Protein AF-A0A261EXF2-F1 (afdb_monomer_lite)

Structure (mmCIF, N/CA/C/O backbone):
data_AF-A0A261EXF2-F1
#
_entry.id   AF-A0A261EXF2-F1
#
loop_
_atom_site.group_PDB
_atom_site.id
_atom_site.type_symbol
_atom_site.label_atom_id
_atom_site.label_alt_id
_atom_site.label_comp_id
_atom_site.label_asym_id
_atom_site.label_entity_id
_atom_site.label_seq_id
_atom_site.pdbx_PDB_ins_code
_atom_site.Cartn_x
_atom_site.Cartn_y
_atom_site.Cartn_z
_atom_site.occupancy
_atom_site.B_iso_or_equiv
_atom_site.auth_seq_id
_atom_site.auth_comp_id
_atom_site.auth_asym_id
_atom_site.auth_atom_id
_atom_site.pdbx_PDB_model_num
ATOM 1 N N . MET A 1 1 ? -3.186 -8.117 19.236 1.00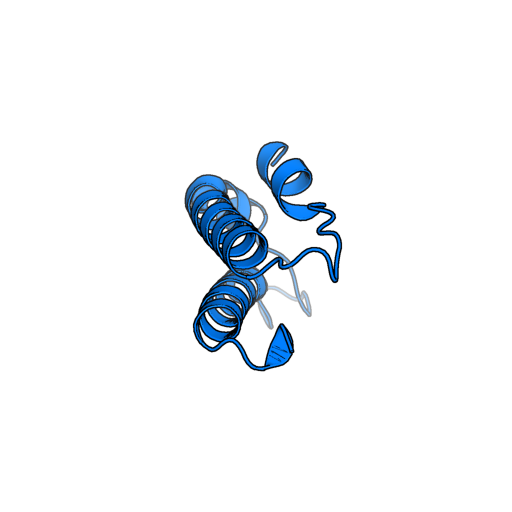 66.81 1 MET A N 1
ATOM 2 C CA . MET A 1 1 ? -1.861 -8.218 18.584 1.00 66.81 1 MET A CA 1
ATOM 3 C C . MET A 1 1 ? -2.097 -7.986 17.108 1.00 66.81 1 MET A C 1
ATOM 5 O O . MET A 1 1 ? -2.648 -8.872 16.470 1.00 66.81 1 MET A O 1
ATOM 9 N N . ILE A 1 2 ? -1.785 -6.791 16.606 1.00 81.00 2 ILE A N 1
ATOM 10 C CA . ILE A 1 2 ? -1.948 -6.418 15.187 1.00 81.00 2 ILE A CA 1
ATOM 11 C C . ILE A 1 2 ? -1.295 -7.479 14.285 1.00 81.00 2 ILE A C 1
ATOM 13 O O . ILE A 1 2 ? -1.894 -7.920 13.312 1.00 81.00 2 ILE A O 1
ATOM 17 N N . ASP A 1 3 ? -0.142 -7.994 14.716 1.00 81.69 3 ASP A N 1
ATOM 18 C CA . ASP A 1 3 ? 0.640 -9.019 14.019 1.00 81.69 3 ASP A CA 1
ATOM 19 C C . ASP A 1 3 ? -0.061 -10.371 13.850 1.00 81.69 3 ASP A C 1
ATOM 21 O O . ASP A 1 3 ? 0.381 -11.165 13.031 1.00 81.69 3 ASP A O 1
ATOM 25 N N . ASN A 1 4 ? -1.131 -10.658 14.601 1.00 89.88 4 ASN A N 1
ATOM 26 C CA . ASN A 1 4 ? -1.889 -11.912 14.485 1.00 89.88 4 ASN A CA 1
ATOM 27 C C . ASN A 1 4 ? -3.144 -11.772 13.610 1.00 89.88 4 ASN A C 1
ATOM 29 O O . ASN A 1 4 ? -3.870 -12.751 13.429 1.00 89.88 4 ASN A O 1
ATOM 33 N N . ASP A 1 5 ? -3.446 -10.572 13.110 1.00 94.81 5 ASP A N 1
ATOM 34 C CA . ASP A 1 5 ? -4.593 -10.362 12.235 1.00 94.81 5 ASP A CA 1
ATOM 35 C C . ASP A 1 5 ? -4.272 -10.883 10.827 1.00 94.81 5 ASP A C 1
ATOM 37 O O . ASP A 1 5 ? -3.462 -10.310 10.098 1.00 94.81 5 ASP A O 1
ATOM 41 N N . SER A 1 6 ? -4.904 -11.992 10.441 1.00 95.50 6 SER A N 1
ATOM 42 C CA . SER A 1 6 ? -4.637 -12.656 9.161 1.00 95.50 6 SER A CA 1
ATOM 43 C C . SER A 1 6 ? -4.994 -11.799 7.944 1.00 95.50 6 SER A C 1
ATOM 45 O O . SER A 1 6 ? -4.393 -11.967 6.884 1.00 95.50 6 SER A O 1
ATOM 47 N N . VAL A 1 7 ? -5.940 -10.861 8.080 1.00 96.25 7 VAL A N 1
ATOM 48 C CA . VAL A 1 7 ? -6.310 -9.935 7.001 1.00 96.25 7 VAL A CA 1
ATOM 49 C C . VAL A 1 7 ? -5.199 -8.910 6.803 1.00 96.25 7 VAL A C 1
ATOM 51 O O . VAL A 1 7 ? -4.785 -8.677 5.670 1.00 96.25 7 VAL A O 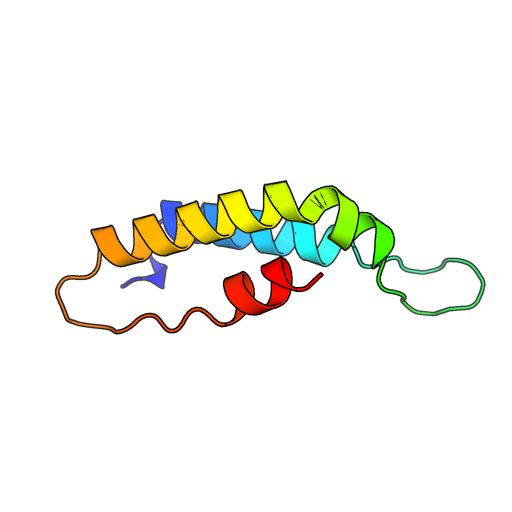1
ATOM 54 N N . ILE A 1 8 ? -4.666 -8.350 7.893 1.00 96.19 8 ILE A N 1
ATOM 55 C CA . ILE A 1 8 ? -3.497 -7.462 7.841 1.00 96.19 8 ILE A CA 1
ATOM 56 C C . ILE A 1 8 ? -2.301 -8.198 7.242 1.00 96.19 8 ILE A C 1
ATOM 58 O O . ILE A 1 8 ? -1.703 -7.684 6.303 1.00 96.19 8 ILE A O 1
ATOM 62 N N . GLN A 1 9 ? -1.996 -9.412 7.712 1.00 96.44 9 GLN A N 1
ATOM 63 C CA . GLN A 1 9 ? -0.891 -10.216 7.178 1.00 96.44 9 GLN A CA 1
ATOM 64 C C . GLN A 1 9 ? -1.015 -10.437 5.666 1.00 96.44 9 GLN A C 1
ATOM 66 O O . GLN A 1 9 ? -0.044 -10.233 4.940 1.00 96.44 9 GLN A O 1
ATOM 71 N N . SER A 1 10 ? -2.206 -10.809 5.186 1.00 97.25 10 SER A N 1
ATOM 72 C CA . SER A 1 10 ? -2.452 -11.029 3.759 1.00 97.25 10 SER A CA 1
ATOM 73 C C . SER A 1 10 ? -2.253 -9.750 2.946 1.00 97.25 10 SER A C 1
ATOM 75 O O . SER A 1 10 ? -1.532 -9.767 1.955 1.00 97.25 10 SER A O 1
ATOM 77 N N . ILE A 1 11 ? -2.841 -8.625 3.374 1.00 97.12 11 ILE A N 1
ATOM 78 C CA . ILE A 1 11 ? -2.717 -7.351 2.649 1.00 97.12 11 ILE A CA 1
ATOM 79 C C . ILE A 1 11 ? -1.262 -6.863 2.6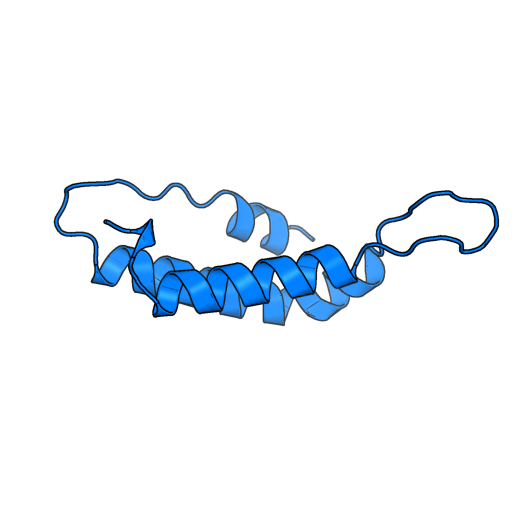58 1.00 97.12 11 ILE A C 1
ATOM 81 O O . ILE A 1 11 ? -0.763 -6.382 1.643 1.00 97.12 11 ILE A O 1
ATOM 85 N N . SER A 1 12 ? -0.569 -6.983 3.793 1.00 96.25 12 SER A N 1
ATOM 86 C CA . SER A 1 12 ? 0.843 -6.619 3.907 1.00 96.25 12 SER A CA 1
ATOM 87 C C . SER A 1 12 ? 1.725 -7.474 3.000 1.00 96.25 12 SER A C 1
ATOM 89 O O . SER A 1 12 ? 2.614 -6.923 2.356 1.00 96.25 12 SER A O 1
ATOM 91 N N . HIS A 1 13 ? 1.461 -8.779 2.904 1.00 96.94 13 HIS A N 1
ATOM 92 C CA . HIS A 1 13 ? 2.164 -9.662 1.978 1.00 96.94 13 HIS A CA 1
ATOM 93 C C . HIS A 1 13 ? 1.923 -9.252 0.519 1.00 96.94 13 HIS A C 1
ATOM 95 O O . HIS A 1 13 ? 2.883 -9.062 -0.218 1.00 96.94 13 HIS A O 1
ATOM 101 N N . ASP A 1 14 ? 0.674 -8.996 0.122 1.00 97.69 14 ASP A N 1
ATOM 102 C CA . ASP A 1 14 ? 0.345 -8.581 -1.250 1.00 97.69 14 ASP A CA 1
ATOM 103 C C . ASP A 1 14 ? 1.008 -7.244 -1.641 1.00 97.69 14 ASP A C 1
ATOM 105 O O . ASP A 1 14 ? 1.459 -7.066 -2.777 1.00 97.69 14 ASP A O 1
ATOM 109 N N . ILE A 1 15 ? 1.090 -6.293 -0.701 1.00 97.69 15 ILE A N 1
ATOM 110 C CA . ILE A 1 15 ? 1.803 -5.021 -0.896 1.00 97.69 15 ILE A CA 1
ATOM 111 C C . ILE A 1 15 ? 3.307 -5.265 -1.065 1.00 97.69 15 ILE A C 1
ATOM 113 O O . ILE A 1 15 ? 3.920 -4.666 -1.951 1.00 97.69 15 ILE A O 1
ATOM 117 N N . GLN A 1 16 ? 3.897 -6.134 -0.239 1.00 97.12 16 GLN A N 1
ATOM 118 C CA . GLN A 1 16 ? 5.316 -6.484 -0.314 1.00 97.12 16 GLN A CA 1
ATOM 119 C C . GLN A 1 16 ? 5.655 -7.170 -1.635 1.00 97.12 16 GLN A C 1
ATOM 121 O O . GLN A 1 16 ? 6.571 -6.720 -2.314 1.00 97.12 16 GLN A O 1
ATOM 126 N N . GLU A 1 17 ? 4.894 -8.189 -2.036 1.00 97.75 17 GLU A N 1
ATOM 127 C CA . GLU A 1 17 ? 5.082 -8.896 -3.308 1.00 97.75 17 GLU A CA 1
ATOM 128 C C . GLU A 1 17 ? 5.026 -7.934 -4.496 1.00 97.75 17 GLU A C 1
ATOM 130 O O . GLU A 1 17 ? 5.859 -7.981 -5.399 1.00 97.75 17 GLU A O 1
ATOM 135 N N . MET A 1 18 ? 4.082 -6.993 -4.475 1.00 96.50 18 MET A N 1
ATOM 136 C CA . MET A 1 18 ? 3.981 -5.983 -5.523 1.00 96.50 18 MET A CA 1
ATOM 137 C C . MET A 1 18 ? 5.172 -5.034 -5.548 1.00 96.50 18 MET A C 1
ATOM 139 O O . MET A 1 18 ? 5.683 -4.735 -6.621 1.00 96.50 18 MET A O 1
ATOM 143 N N . TYR A 1 19 ? 5.606 -4.557 -4.382 1.00 96.38 19 TYR A N 1
ATOM 144 C CA . TYR A 1 19 ? 6.748 -3.656 -4.286 1.00 96.38 19 TYR A CA 1
ATOM 145 C C . TYR A 1 19 ? 8.054 -4.348 -4.695 1.00 96.38 19 TYR A C 1
ATOM 147 O O . TYR A 1 19 ? 8.852 -3.770 -5.430 1.00 96.38 19 TYR A O 1
ATOM 155 N N . PHE A 1 20 ? 8.252 -5.602 -4.281 1.00 95.69 20 PHE A N 1
ATOM 156 C CA . PHE A 1 20 ? 9.391 -6.415 -4.703 1.00 95.69 20 PHE A CA 1
ATOM 157 C C . PHE A 1 20 ? 9.364 -6.726 -6.196 1.00 95.69 20 PHE A C 1
ATOM 159 O O . PHE A 1 20 ? 10.419 -6.737 -6.820 1.00 95.69 20 PHE A O 1
ATOM 166 N N . GLY A 1 21 ? 8.179 -6.885 -6.788 1.00 95.62 21 GLY A N 1
ATOM 167 C CA . GLY A 1 21 ? 8.012 -7.063 -8.230 1.00 95.62 21 GLY A CA 1
ATOM 168 C C . GLY A 1 21 ? 8.463 -5.871 -9.081 1.00 95.62 21 GLY A C 1
ATOM 169 O O . GLY A 1 21 ? 8.566 -6.010 -10.298 1.00 95.62 21 GLY A O 1
ATOM 170 N N . TYR A 1 22 ? 8.740 -4.712 -8.476 1.00 95.81 22 TYR A N 1
ATOM 171 C CA . TYR A 1 22 ? 9.350 -3.579 -9.174 1.00 95.81 22 TYR A CA 1
ATOM 172 C C . TYR A 1 22 ? 10.879 -3.651 -9.213 1.00 95.81 22 TYR A C 1
ATOM 174 O O . TYR A 1 22 ? 11.487 -2.886 -9.954 1.00 95.81 22 TYR A O 1
ATOM 182 N N . PHE A 1 23 ? 11.513 -4.530 -8.436 1.00 94.50 23 PHE A N 1
ATOM 183 C CA . PHE A 1 23 ? 12.953 -4.739 -8.513 1.00 94.50 23 PHE A CA 1
ATOM 184 C C . PHE A 1 23 ? 13.275 -5.799 -9.560 1.00 94.50 23 PHE A C 1
ATOM 186 O O . PHE A 1 23 ? 12.744 -6.909 -9.527 1.00 94.50 23 PHE A O 1
ATOM 193 N N . HIS A 1 24 ? 14.196 -5.463 -10.454 1.00 91.69 24 HIS A N 1
ATOM 194 C CA . HIS A 1 24 ? 14.726 -6.376 -11.458 1.00 91.69 24 HIS A CA 1
ATOM 195 C C . HIS A 1 24 ? 16.201 -6.637 -11.175 1.00 91.69 24 HIS A C 1
ATOM 197 O O . HIS A 1 24 ? 16.942 -5.729 -10.795 1.00 91.69 24 HIS A O 1
ATOM 203 N N . PHE A 1 25 ? 16.612 -7.888 -11.358 1.00 88.06 25 PHE A N 1
ATOM 204 C CA . PHE A 1 25 ? 17.963 -8.377 -11.092 1.00 88.06 25 PHE A CA 1
ATOM 205 C C . PHE A 1 25 ? 18.567 -8.939 -12.382 1.00 88.06 25 PHE A C 1
ATOM 207 O O . PHE A 1 25 ? 17.837 -9.456 -13.229 1.00 88.06 25 PHE A O 1
ATOM 214 N N . ASP A 1 26 ? 19.893 -8.866 -12.505 1.00 73.12 26 ASP A N 1
ATOM 215 C CA . ASP A 1 26 ? 20.676 -9.487 -13.585 1.00 73.12 26 ASP A CA 1
ATOM 216 C C . ASP A 1 26 ? 20.274 -9.067 -15.017 1.00 73.12 26 ASP A C 1
ATOM 218 O O . ASP A 1 26 ? 20.373 -9.843 -15.970 1.00 73.12 26 ASP A O 1
ATOM 222 N N . THR A 1 27 ? 19.838 -7.819 -15.188 1.00 67.50 27 THR A N 1
ATOM 223 C CA . THR A 1 27 ? 19.554 -7.208 -16.498 1.00 67.50 27 THR A CA 1
ATOM 224 C C . THR A 1 27 ? 20.578 -6.119 -16.809 1.00 67.50 27 THR A C 1
ATOM 226 O O . THR A 1 27 ? 20.761 -5.216 -15.998 1.00 67.50 27 THR A O 1
ATOM 229 N N . ASP A 1 28 ? 21.199 -6.187 -17.992 1.00 61.22 28 ASP A N 1
ATOM 230 C CA . ASP A 1 28 ? 22.012 -5.118 -18.600 1.00 61.22 28 ASP A CA 1
ATOM 231 C C . ASP A 1 28 ? 23.110 -4.509 -17.694 1.00 61.22 28 ASP A C 1
ATOM 233 O O . ASP A 1 28 ? 23.161 -3.299 -17.492 1.00 61.22 28 ASP A O 1
ATOM 237 N N . ASP A 1 29 ? 24.016 -5.344 -17.166 1.00 69.62 29 ASP A N 1
ATOM 238 C CA . ASP A 1 29 ? 25.197 -4.951 -16.361 1.00 69.62 29 ASP A CA 1
ATOM 239 C C . ASP A 1 29 ? 24.909 -4.228 -15.019 1.00 69.62 29 ASP A C 1
ATOM 241 O O . ASP A 1 29 ? 25.848 -3.879 -14.295 1.00 69.62 29 ASP A O 1
ATOM 245 N N . GLU A 1 30 ? 23.643 -4.061 -14.620 1.00 67.06 30 GLU A N 1
ATOM 246 C CA . GLU A 1 30 ? 23.260 -3.547 -13.300 1.00 67.06 30 GLU A CA 1
ATOM 247 C C . GLU A 1 30 ? 22.842 -4.675 -12.346 1.00 67.06 30 GLU A C 1
ATOM 249 O O . GLU A 1 30 ? 22.031 -5.542 -12.667 1.00 67.06 30 GLU A O 1
ATOM 254 N N . ALA A 1 31 ? 23.386 -4.652 -11.124 1.00 77.44 31 ALA A N 1
ATOM 255 C CA . ALA A 1 31 ? 23.128 -5.688 -10.120 1.00 77.44 31 ALA A CA 1
ATOM 256 C C . ALA A 1 31 ? 21.669 -5.705 -9.623 1.00 77.44 31 ALA A C 1
ATOM 258 O O . ALA A 1 31 ? 21.184 -6.742 -9.174 1.00 77.44 31 ALA A O 1
ATOM 259 N N . CYS A 1 32 ? 20.991 -4.553 -9.649 1.00 88.56 32 CYS A N 1
ATOM 260 C CA . CYS A 1 32 ? 19.597 -4.392 -9.250 1.00 88.56 32 CYS A CA 1
ATOM 261 C C . CYS A 1 32 ? 19.115 -2.988 -9.636 1.00 88.56 32 CYS A C 1
ATOM 263 O O . CYS A 1 32 ? 19.789 -2.009 -9.308 1.00 88.56 32 CYS A O 1
ATOM 265 N N . TRP A 1 33 ? 17.943 -2.881 -10.260 1.00 90.69 33 TRP A N 1
ATOM 266 C CA . TRP A 1 33 ? 17.290 -1.594 -10.514 1.00 90.69 33 TRP A CA 1
ATOM 267 C C . TRP A 1 33 ? 15.797 -1.649 -10.193 1.00 90.69 33 TRP A C 1
ATOM 269 O O . TRP A 1 33 ? 15.184 -2.716 -10.149 1.00 90.69 33 TRP A O 1
ATOM 279 N N . PHE A 1 34 ? 15.220 -0.476 -9.931 1.00 93.44 34 PHE A N 1
ATOM 280 C CA . PHE A 1 34 ? 13.817 -0.316 -9.564 1.00 93.44 34 PHE A CA 1
ATOM 281 C C . PHE A 1 34 ? 13.010 0.269 -10.726 1.00 93.44 34 PHE A C 1
ATOM 283 O O . PHE A 1 34 ? 13.324 1.346 -11.239 1.00 93.44 34 PHE A O 1
ATOM 290 N N . ASP A 1 35 ? 11.938 -0.409 -11.121 1.00 95.38 35 ASP A N 1
ATOM 291 C CA . ASP A 1 35 ? 11.058 -0.002 -12.210 1.00 95.38 35 ASP A CA 1
ATOM 292 C C . ASP A 1 35 ? 10.036 1.045 -11.769 1.00 95.38 35 ASP A C 1
ATOM 294 O O . ASP A 1 35 ? 8.858 0.767 -11.525 1.00 95.38 35 ASP A O 1
ATOM 298 N N . GLU A 1 36 ? 10.486 2.302 -11.732 1.00 95.81 36 GLU A N 1
ATOM 299 C CA . GLU A 1 36 ? 9.617 3.452 -11.466 1.00 95.81 36 GLU A CA 1
ATOM 300 C C . GLU A 1 36 ? 8.445 3.555 -12.455 1.00 95.81 36 GLU A C 1
ATOM 302 O O . GLU A 1 36 ? 7.381 4.083 -12.120 1.00 95.81 36 GLU A O 1
ATOM 307 N N . ASN A 1 37 ? 8.616 3.091 -13.698 1.00 96.56 37 ASN A N 1
ATOM 308 C CA . ASN A 1 37 ? 7.546 3.151 -14.690 1.00 96.56 37 ASN A CA 1
ATOM 309 C C . ASN A 1 37 ? 6.443 2.151 -14.353 1.00 96.56 37 ASN A C 1
ATOM 311 O O . ASN A 1 37 ? 5.261 2.481 -14.492 1.00 96.56 37 ASN A O 1
ATOM 315 N N . GLN A 1 38 ? 6.810 0.952 -13.903 1.00 97.25 38 GLN A N 1
ATOM 316 C CA . GLN A 1 38 ? 5.856 -0.037 -13.429 1.00 97.25 38 GLN A CA 1
ATOM 317 C C . GLN A 1 38 ? 5.188 0.410 -12.124 1.00 97.25 38 GLN A C 1
ATOM 319 O O . GLN A 1 38 ? 3.959 0.364 -12.048 1.00 97.25 38 GLN A O 1
ATOM 324 N N . GLU A 1 39 ? 5.933 0.979 -11.169 1.00 97.81 39 GLU A N 1
ATOM 325 C CA . GLU A 1 39 ? 5.346 1.547 -9.945 1.00 97.81 39 GLU A CA 1
ATOM 326 C C . GLU A 1 39 ? 4.293 2.627 -10.273 1.00 97.81 39 GLU A C 1
ATOM 328 O O . GLU A 1 39 ? 3.176 2.612 -9.743 1.00 97.81 39 GLU A O 1
ATOM 333 N N . ARG A 1 40 ? 4.593 3.541 -11.210 1.00 97.62 40 ARG A N 1
ATOM 334 C CA . ARG A 1 40 ? 3.643 4.576 -11.659 1.00 97.62 40 ARG A CA 1
ATOM 335 C C . ARG A 1 40 ? 2.400 3.989 -12.327 1.00 97.62 40 ARG A C 1
ATOM 337 O O . ARG A 1 40 ? 1.298 4.499 -12.101 1.00 97.62 40 ARG A O 1
ATOM 344 N N . LYS A 1 41 ? 2.540 2.928 -13.132 1.00 97.88 41 LYS A N 1
ATOM 345 C CA . LYS A 1 41 ? 1.397 2.227 -13.751 1.00 97.88 41 LYS A CA 1
ATOM 346 C C . LYS A 1 41 ? 0.500 1.589 -12.691 1.00 97.88 41 LYS A C 1
ATOM 348 O O . LYS A 1 41 ? -0.725 1.713 -12.767 1.00 97.88 41 LYS A O 1
ATOM 353 N N . ASP A 1 42 ? 1.105 0.989 -11.673 1.00 98.06 42 ASP A N 1
ATOM 354 C CA . ASP A 1 42 ? 0.407 0.276 -10.605 1.00 98.06 42 ASP A CA 1
ATOM 355 C C . ASP A 1 42 ? -0.022 1.175 -9.434 1.00 98.06 42 ASP A C 1
AT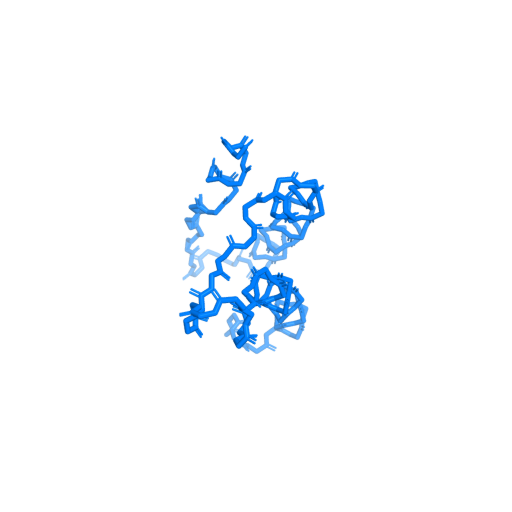OM 357 O O . ASP A 1 42 ? -0.723 0.720 -8.526 1.00 98.06 42 ASP A O 1
ATOM 361 N N . LYS A 1 43 ? 0.270 2.483 -9.482 1.00 97.69 43 LYS A N 1
ATOM 362 C CA . LYS A 1 43 ? -0.111 3.500 -8.481 1.00 97.69 43 LYS A CA 1
ATOM 363 C C . LYS A 1 43 ? -1.534 3.333 -7.944 1.00 97.69 43 LYS A C 1
ATOM 365 O O . LYS A 1 43 ? -1.764 3.385 -6.738 1.00 97.69 43 LYS A O 1
ATOM 370 N N . ARG A 1 44 ? -2.520 3.134 -8.827 1.00 98.12 44 ARG A N 1
ATOM 371 C CA . ARG A 1 44 ? -3.930 2.971 -8.418 1.00 98.12 44 ARG A CA 1
ATOM 372 C C . ARG A 1 44 ? -4.160 1.687 -7.621 1.00 98.12 44 ARG A C 1
ATOM 374 O O . ARG A 1 44 ? -4.931 1.710 -6.665 1.00 98.12 44 ARG A O 1
ATOM 381 N N . LYS A 1 45 ? -3.496 0.596 -8.006 1.00 97.94 45 LYS A N 1
ATOM 382 C CA . LYS A 1 45 ? -3.559 -0.698 -7.322 1.00 97.94 45 LYS A CA 1
ATOM 383 C C . LYS A 1 45 ? -2.908 -0.598 -5.941 1.00 97.94 45 LYS A C 1
ATOM 385 O O . LYS A 1 45 ? -3.540 -0.967 -4.956 1.00 97.94 45 LYS A O 1
ATOM 390 N N . MET A 1 46 ? -1.725 0.017 -5.857 1.00 97.69 46 MET A N 1
ATOM 391 C CA . MET A 1 46 ? -1.027 0.280 -4.593 1.00 97.69 46 MET A CA 1
ATOM 392 C C . MET A 1 46 ? -1.886 1.100 -3.617 1.00 97.69 46 MET A C 1
ATOM 394 O O . MET A 1 46 ? -2.113 0.684 -2.482 1.00 97.69 46 MET A O 1
ATOM 398 N N . LEU A 1 47 ? -2.479 2.209 -4.078 1.00 98.44 47 LEU A N 1
ATOM 399 C CA . LEU A 1 47 ? -3.385 3.028 -3.257 1.00 98.44 47 LEU A CA 1
ATOM 400 C C . LEU A 1 47 ? -4.628 2.264 -2.780 1.00 98.44 47 LEU A C 1
ATOM 402 O O . LEU A 1 47 ? -5.124 2.522 -1.682 1.00 98.44 47 LEU A O 1
ATOM 406 N N . ALA A 1 48 ? -5.153 1.344 -3.592 1.00 98.19 48 ALA A N 1
ATOM 407 C CA . ALA A 1 48 ? -6.309 0.540 -3.216 1.00 98.19 48 ALA A CA 1
ATOM 408 C C . ALA A 1 48 ? -5.986 -0.443 -2.081 1.00 98.19 48 ALA A C 1
ATOM 410 O O . ALA A 1 48 ? -6.822 -0.625 -1.197 1.00 98.19 48 ALA A O 1
ATOM 411 N N . MET A 1 49 ? -4.797 -1.052 -2.068 1.00 98.25 49 MET A N 1
ATOM 412 C CA . MET A 1 49 ? -4.394 -1.947 -0.974 1.00 98.25 49 MET A CA 1
ATOM 413 C C . MET A 1 49 ? -4.016 -1.173 0.287 1.00 98.25 49 MET A C 1
ATOM 415 O O . MET A 1 49 ? -4.443 -1.556 1.369 1.00 98.25 49 MET A O 1
ATOM 419 N N . LEU A 1 50 ? -3.309 -0.042 0.164 1.00 98.19 50 LEU A N 1
ATOM 420 C CA . LEU A 1 50 ? -3.013 0.831 1.310 1.00 98.19 50 LEU A CA 1
ATOM 421 C C . LEU A 1 50 ? -4.303 1.302 1.995 1.00 98.19 50 LEU A C 1
ATOM 423 O O . LEU A 1 50 ? -4.410 1.295 3.219 1.00 98.19 50 LEU A O 1
ATOM 427 N N . LYS A 1 51 ? -5.337 1.631 1.210 1.00 98.06 51 LYS A N 1
ATOM 428 C CA . LYS A 1 51 ? -6.667 1.938 1.751 1.00 98.06 51 LYS A CA 1
ATOM 429 C C . LYS A 1 51 ? -7.277 0.748 2.500 1.00 98.06 51 LYS A C 1
ATOM 431 O O . LYS A 1 51 ? -7.861 0.954 3.559 1.00 98.06 51 LYS A O 1
ATOM 436 N N . GLN A 1 52 ? -7.168 -0.469 1.965 1.00 98.06 52 GLN A N 1
ATOM 437 C CA . GLN A 1 52 ? -7.665 -1.674 2.641 1.00 98.06 52 GLN A CA 1
ATOM 438 C C . GLN A 1 52 ? -6.927 -1.922 3.961 1.00 98.06 52 GLN A C 1
ATOM 440 O O . GLN A 1 52 ? -7.579 -2.157 4.975 1.00 98.06 52 GLN A O 1
ATOM 445 N N . LEU A 1 53 ? -5.599 -1.781 3.970 1.00 97.69 53 LEU A N 1
ATOM 446 C CA . LEU A 1 53 ? -4.776 -1.919 5.170 1.00 97.69 53 LEU A CA 1
ATOM 447 C C . LEU A 1 53 ? -5.175 -0.900 6.245 1.00 97.69 53 LEU A C 1
ATOM 449 O O . LEU A 1 53 ? -5.472 -1.280 7.374 1.00 97.69 53 LEU A O 1
ATOM 453 N N . ASN A 1 54 ? -5.259 0.382 5.883 1.00 97.19 54 ASN A N 1
ATOM 454 C CA . ASN A 1 54 ? -5.665 1.445 6.805 1.00 97.19 54 ASN A CA 1
ATOM 455 C C . ASN A 1 54 ? -7.081 1.241 7.349 1.00 97.19 54 ASN A C 1
ATOM 457 O O . ASN A 1 54 ? -7.331 1.480 8.529 1.00 97.19 54 ASN A O 1
ATOM 461 N N . ASN A 1 55 ? -8.017 0.796 6.507 1.00 97.06 55 ASN A N 1
ATOM 462 C CA . ASN A 1 55 ? -9.367 0.472 6.954 1.00 97.06 55 ASN A CA 1
ATOM 463 C C . ASN A 1 55 ? -9.338 -0.659 7.985 1.00 97.06 55 ASN A C 1
ATOM 465 O O . ASN A 1 55 ? -9.931 -0.508 9.049 1.00 97.06 55 ASN A O 1
ATOM 469 N N . ARG A 1 56 ? -8.600 -1.742 7.712 1.00 97.12 56 ARG A N 1
ATOM 470 C CA . ARG A 1 56 ? -8.505 -2.875 8.636 1.00 97.12 56 ARG A CA 1
ATOM 471 C C . ARG A 1 56 ? -7.854 -2.485 9.960 1.00 97.12 56 ARG A C 1
ATOM 473 O O . ARG A 1 56 ? -8.349 -2.869 11.014 1.00 97.12 56 ARG A O 1
ATOM 480 N N . LEU A 1 57 ? -6.789 -1.688 9.916 1.00 96.06 57 LEU A N 1
ATOM 481 C CA . LEU A 1 57 ? -6.145 -1.156 11.116 1.00 96.06 57 LEU A CA 1
ATOM 482 C C . LEU A 1 57 ? -7.114 -0.303 11.941 1.00 96.06 57 LEU A C 1
ATOM 484 O O . LEU A 1 57 ? -7.177 -0.470 13.152 1.00 96.06 57 LEU A O 1
ATOM 488 N N . ASN A 1 58 ? -7.909 0.561 11.304 1.00 95.31 58 ASN A N 1
ATOM 489 C CA . ASN A 1 58 ? -8.920 1.356 12.004 1.00 95.31 58 ASN A CA 1
ATOM 490 C C . ASN A 1 58 ? -10.045 0.498 12.601 1.00 95.31 58 ASN A C 1
ATOM 492 O O . ASN A 1 58 ? -10.518 0.806 13.689 1.00 95.31 58 ASN A O 1
ATOM 496 N N . GLU A 1 59 ? -10.468 -0.571 11.920 1.00 95.62 59 GLU A N 1
ATOM 497 C CA . GLU A 1 59 ? -11.496 -1.497 12.421 1.00 95.62 59 GLU A CA 1
ATOM 498 C C . GLU A 1 59 ? -11.077 -2.210 13.709 1.00 95.62 59 GLU A C 1
ATOM 500 O O . GLU A 1 59 ? -11.911 -2.419 14.589 1.00 95.62 59 GLU A O 1
ATOM 505 N N . ILE A 1 60 ? -9.805 -2.607 13.814 1.00 94.88 60 ILE A N 1
ATOM 506 C CA . ILE A 1 60 ? -9.287 -3.335 14.981 1.00 94.88 60 ILE A CA 1
ATOM 507 C C . ILE A 1 60 ? -8.709 -2.411 16.058 1.00 94.88 60 ILE A C 1
ATOM 509 O O . ILE A 1 60 ? -8.250 -2.899 17.091 1.00 94.88 60 ILE A O 1
ATOM 513 N N . ASN A 1 61 ? -8.679 -1.100 15.813 1.00 94.19 61 ASN A N 1
ATOM 514 C CA . ASN A 1 61 ? -8.147 -0.140 16.765 1.00 94.19 61 ASN A CA 1
ATOM 515 C C . ASN A 1 61 ? -9.144 0.092 17.904 1.00 94.19 61 ASN A C 1
ATOM 517 O O . ASN A 1 61 ? -10.136 0.802 17.756 1.00 94.19 61 ASN A O 1
ATOM 521 N N . ASP A 1 62 ? -8.849 -0.489 19.060 1.00 93.94 62 ASP A N 1
ATOM 522 C CA . ASP A 1 62 ? -9.580 -0.312 20.317 1.00 93.94 62 ASP A CA 1
ATOM 523 C C . ASP A 1 62 ? -9.083 0.897 21.139 1.00 93.94 62 ASP A C 1
ATOM 525 O O . ASP A 1 62 ? -9.495 1.095 22.283 1.00 93.94 62 ASP A O 1
ATOM 529 N N . GLY A 1 63 ? -8.200 1.716 20.559 1.00 94.38 63 GLY A N 1
ATOM 530 C CA . GLY A 1 63 ? -7.509 2.820 21.217 1.00 94.38 63 GLY A CA 1
ATOM 531 C C . GLY A 1 63 ? -6.126 2.448 21.753 1.00 94.38 63 GLY A C 1
ATOM 532 O O . GLY A 1 63 ? -5.443 3.320 22.291 1.00 94.38 63 GLY A O 1
ATOM 533 N N . SER A 1 64 ? -5.676 1.195 21.606 1.00 93.12 64 SER A N 1
ATOM 534 C CA . SER A 1 64 ? -4.355 0.769 22.081 1.00 93.12 64 SER A CA 1
ATOM 535 C C . SER A 1 64 ? -3.194 1.195 21.176 1.00 93.12 64 SER A C 1
ATOM 537 O O . SER A 1 64 ? -2.040 0.960 21.538 1.00 93.12 64 SER A O 1
ATOM 539 N N . PHE A 1 65 ? -3.456 1.750 19.988 1.00 92.31 65 PHE A N 1
ATOM 540 C CA . PHE A 1 65 ? -2.413 2.162 19.048 1.00 92.31 65 PHE A CA 1
ATOM 541 C C . PHE A 1 65 ? -2.835 3.322 18.138 1.00 92.31 65 PHE A C 1
ATOM 543 O O . PHE A 1 65 ? -4.015 3.628 17.966 1.00 92.31 65 PHE A O 1
ATOM 550 N N . THR A 1 66 ? -1.836 3.941 17.512 1.00 93.75 66 THR A N 1
ATOM 551 C CA . THR A 1 66 ? -2.002 4.989 16.500 1.00 93.75 66 THR A CA 1
ATOM 552 C C . THR A 1 66 ? -1.385 4.516 15.190 1.00 93.75 66 THR A C 1
ATOM 554 O O . THR A 1 66 ? -0.343 3.864 15.202 1.00 93.75 66 THR A O 1
ATOM 557 N N . VAL A 1 67 ? -2.017 4.853 14.066 1.00 93.06 67 VAL A N 1
ATOM 558 C CA . VAL A 1 67 ? -1.506 4.566 12.719 1.00 93.06 67 VAL A CA 1
ATOM 559 C C . VAL A 1 67 ? -0.996 5.858 12.095 1.00 93.06 67 VAL A C 1
ATOM 561 O O . VAL A 1 67 ? -1.751 6.821 11.960 1.00 93.06 67 VAL A O 1
ATOM 564 N N . GLU A 1 68 ? 0.271 5.867 11.691 1.00 96.44 68 GLU A N 1
ATOM 565 C CA . GLU A 1 68 ? 0.860 6.925 10.872 1.00 96.44 68 GLU A CA 1
ATOM 566 C C . GLU A 1 68 ? 1.058 6.406 9.441 1.00 96.44 68 GLU A C 1
ATOM 568 O O . GLU A 1 68 ? 1.873 5.519 9.194 1.00 96.44 68 GLU A O 1
ATOM 573 N N . ASP A 1 69 ? 0.289 6.941 8.490 1.00 96.81 69 ASP A N 1
ATOM 574 C CA . ASP A 1 69 ? 0.353 6.535 7.083 1.00 96.81 69 ASP A CA 1
ATOM 575 C C . ASP A 1 69 ? 1.307 7.433 6.282 1.00 96.81 69 ASP A C 1
ATOM 577 O O . ASP A 1 69 ? 0.949 8.536 5.854 1.00 96.81 69 ASP A O 1
ATOM 581 N N . LEU A 1 70 ? 2.523 6.932 6.061 1.00 97.19 70 LEU A N 1
ATOM 582 C CA . LEU A 1 70 ? 3.564 7.599 5.271 1.00 97.19 70 LEU A CA 1
ATOM 583 C C . LEU A 1 70 ? 3.551 7.190 3.789 1.00 97.19 70 LEU A C 1
ATOM 585 O O . LEU A 1 70 ? 3.983 7.960 2.925 1.00 97.19 70 LEU A O 1
ATOM 589 N N . GLU A 1 71 ? 2.995 6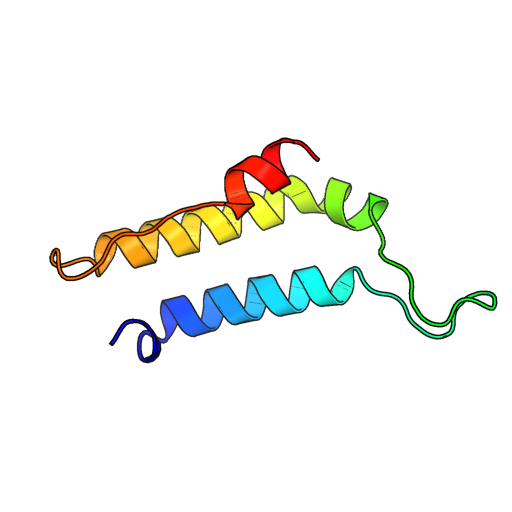.019 3.473 1.00 96.62 71 GLU A N 1
ATOM 590 C CA . GLU A 1 71 ? 3.051 5.439 2.131 1.00 96.62 71 GLU A CA 1
ATOM 591 C C . GLU A 1 71 ? 1.959 5.978 1.209 1.00 96.62 71 GLU A C 1
ATOM 593 O O . GLU A 1 71 ? 2.240 6.309 0.055 1.00 96.62 71 GLU A O 1
ATOM 598 N N . THR A 1 72 ? 0.725 6.172 1.686 1.00 97.81 72 THR A N 1
ATOM 599 C CA . THR A 1 72 ? -0.335 6.753 0.844 1.00 97.81 72 THR A CA 1
ATOM 600 C C . THR A 1 72 ? 0.054 8.142 0.320 1.00 97.81 72 THR A C 1
ATOM 602 O O . THR A 1 72 ? -0.131 8.394 -0.878 1.00 97.81 72 THR A O 1
ATOM 605 N N . PRO A 1 73 ? 0.607 9.068 1.135 1.00 97.94 73 PRO A N 1
ATOM 606 C CA . PRO A 1 73 ? 1.103 10.349 0.636 1.00 97.94 73 PRO A CA 1
ATOM 607 C C . PRO A 1 73 ? 2.250 10.219 -0.373 1.00 97.94 73 PRO A C 1
ATOM 609 O O . PRO A 1 73 ? 2.263 10.980 -1.343 1.00 97.94 73 PRO A O 1
ATOM 612 N N . ARG A 1 74 ? 3.188 9.281 -0.173 1.00 97.31 74 ARG A N 1
ATOM 613 C CA . ARG A 1 74 ? 4.294 9.016 -1.109 1.00 97.31 74 ARG A CA 1
ATOM 614 C C . ARG A 1 74 ? 3.756 8.533 -2.454 1.00 97.31 74 ARG A C 1
ATOM 616 O O . ARG A 1 74 ? 3.985 9.180 -3.472 1.00 97.31 74 ARG A O 1
ATOM 623 N N . VAL A 1 75 ? 2.946 7.474 -2.442 1.00 97.25 75 VAL A N 1
ATOM 624 C CA . VAL A 1 75 ? 2.370 6.854 -3.645 1.00 97.25 75 VAL A CA 1
ATOM 625 C C . VAL A 1 75 ? 1.466 7.831 -4.401 1.00 97.25 75 VAL A C 1
ATOM 627 O O . VAL A 1 75 ? 1.449 7.855 -5.629 1.00 97.25 75 VAL A O 1
ATOM 630 N N . ARG A 1 76 ? 0.734 8.713 -3.704 1.00 97.56 76 A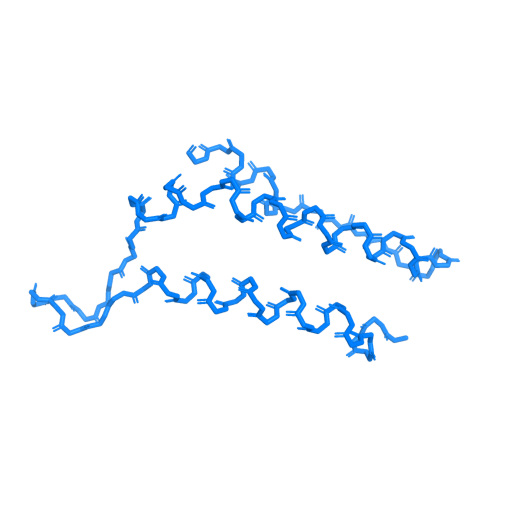RG A N 1
ATOM 631 C CA . ARG A 1 76 ? -0.067 9.769 -4.353 1.00 97.56 76 ARG A CA 1
ATOM 632 C C . ARG A 1 76 ? 0.775 10.746 -5.176 1.00 97.56 76 ARG A C 1
ATOM 634 O O . ARG A 1 76 ? 0.244 11.282 -6.151 1.00 97.56 76 ARG A O 1
ATOM 641 N N . LYS A 1 77 ? 2.039 10.965 -4.808 1.00 97.19 77 LYS A N 1
ATOM 642 C CA . LYS A 1 77 ? 2.964 11.900 -5.467 1.00 97.19 77 LYS A CA 1
ATOM 643 C C . LYS A 1 77 ? 3.779 11.278 -6.610 1.00 97.19 77 LYS A C 1
ATOM 645 O O . LYS A 1 77 ? 4.496 12.030 -7.261 1.00 97.19 77 LYS A O 1
ATOM 650 N N . LEU A 1 78 ? 3.655 9.967 -6.851 1.00 93.38 78 LEU A N 1
ATOM 651 C CA . LEU A 1 78 ? 4.276 9.269 -7.990 1.00 93.38 78 LEU A CA 1
ATOM 652 C C . LEU A 1 78 ? 3.809 9.789 -9.350 1.00 93.38 78 LEU A C 1
ATOM 654 O O . LEU A 1 78 ? 2.599 10.129 -9.448 1.00 93.38 78 LEU A O 1
#

Foldseek 3Di:
DCVPPVQLVVLVVVLVVQQVVQWDADPDPDGIDGNPVSLLVCLVVNLVSLVVNVVVCVVPCPPPDDDDDPVNVVSVVD

Sequence (78 aa):
MIDNDSVIQSISHDIQEMYFGYFHFDTDDEACWFDENQERKDKRKMLAMLKQLNNRLNEINDGSFTVEDLETPRVRKL

Radius of gyration: 14.98 Å; chains: 1; bounding box: 37×25×41 Å

pLDDT: mean 93.17, std 8.36, range [61.22, 98.44]

Secondary structure (DSSP, 8-state):
-GGG-HHHHHHHHHHHHHHHTTEE-SBTTBS-EE-HHHHHHHHHHHHHHHHHHHHHHHHH-SSS------HHHHHHT-

Organism: NCBI:txid987066